Protein AF-A0A4Y9JJ42-F1 (afdb_monomer)

pLDDT: mean 96.31, std 4.52, range [64.81, 98.81]

Foldseek 3Di:
DQAALVRQLCQCCPPVHVNDDSVVSVVCSVPDPDDNLVSLLVQLQCCCPVVLAALVRSLCQCCDPVHRNHDNVSSVSNSVPHPHDSLVSLLVQLQCCCVVVVDDLVRSLCQCCDPPHRNHDNVSSVSNSVPHD

Nearest PDB structures (foldseek):
  4eqq-assembly1_B  TM=9.465E-01  e=1.254E-08  Streptococcus phage TP-J34
  3e3v-assembly1_A  TM=6.322E-01  e=2.843E-01  Ligilactobacillus salivarius UCC118
  7sxq-assembly2_B  TM=2.656E-01  e=1.575E+00  Plasmodium falciparum 3D7
  2z1q-assembly1_A  TM=1.944E-01  e=5.033E+00  Thermus thermophilus HB8

Sequence (133 aa):
MSMSKTGIYEQLTSEYGEKFAPEAAQYAIDNLNADYNANALKKAESYSKNMSMSKVGIYDQLISESGEKFTQEEAQYAVDNLKADYKANALKKAESYQKQMSMSPEAIREQLVSEYGEKFTQEEADYAIANLK

Secondary structure (DSSP, 8-state):
----HHHHHHHHH-TTTT---HHHHHHHHHH----HHHHHHHHHHHIIIII---HHHHHHHHH-TTTT---HHHHHHHHHH----HHHHHHHHHHHHHHHH---HHHHHHHHH-TTTT---HHHHHHHHHT--

Radius of gyration: 17.72 Å; Cα contacts (8 Å, |Δi|>4): 192; chains: 1; bounding box: 40×24×49 Å

Solvent-accessible surface area (backbone atoms only — not comparable to full-atom values): 7015 Å² total; per-residue (Å²): 140,65,58,22,75,56,44,49,42,50,44,32,42,27,88,88,52,70,51,40,57,66,68,60,30,49,53,49,60,77,68,55,91,71,65,49,46,62,19,34,27,56,49,42,50,46,38,41,73,77,66,28,41,22,71,54,43,39,35,53,44,29,43,25,92,89,60,41,38,30,51,70,66,28,20,49,50,10,60,73,69,53,91,73,64,50,46,60,16,34,29,53,47,42,53,47,42,37,73,77,65,67,46,52,67,67,59,41,37,51,41,30,41,26,92,90,53,40,36,31,54,66,69,27,25,52,50,15,54,76,69,59,130

Structure (mmCIF, N/CA/C/O backbone):
data_AF-A0A4Y9JJ42-F1
#
_entry.id   AF-A0A4Y9JJ42-F1
#
loop_
_atom_site.group_PDB
_atom_site.id
_atom_site.type_symbol
_atom_site.label_atom_id
_atom_site.label_alt_id
_atom_site.label_comp_id
_atom_site.label_asym_id
_atom_site.label_entity_id
_atom_site.label_seq_id
_atom_site.pdbx_PDB_ins_code
_atom_site.Cartn_x
_atom_site.Cartn_y
_atom_site.Cartn_z
_atom_site.occupancy
_atom_site.B_iso_or_equiv
_atom_site.auth_seq_id
_atom_site.auth_comp_id
_atom_site.auth_asym_id
_atom_site.auth_atom_id
_atom_site.pdbx_PDB_model_num
ATOM 1 N N . MET A 1 1 ? 13.936 -6.745 -3.962 1.00 64.81 1 MET A N 1
ATOM 2 C CA . MET A 1 1 ? 13.200 -5.547 -4.414 1.00 64.81 1 MET A CA 1
ATOM 3 C C . MET A 1 1 ? 12.018 -6.001 -5.245 1.00 64.81 1 MET A C 1
ATOM 5 O O . MET A 1 1 ? 12.204 -6.894 -6.058 1.00 64.81 1 MET A O 1
ATOM 9 N N . SER A 1 2 ? 10.843 -5.418 -5.019 1.00 93.19 2 SER A N 1
ATOM 10 C CA . SER A 1 2 ? 9.658 -5.569 -5.872 1.00 93.19 2 SER A CA 1
ATOM 11 C C . SER A 1 2 ? 9.346 -4.178 -6.403 1.00 93.19 2 SER A C 1
ATOM 13 O O . SER A 1 2 ? 9.106 -3.294 -5.590 1.00 93.19 2 SER A O 1
ATOM 15 N N . MET A 1 3 ? 9.446 -3.956 -7.708 1.00 94.50 3 MET A N 1
ATOM 16 C CA . MET A 1 3 ? 9.275 -2.635 -8.325 1.00 94.50 3 MET A CA 1
ATOM 17 C C . MET A 1 3 ? 8.378 -2.758 -9.555 1.00 94.50 3 MET A C 1
ATOM 19 O O . MET A 1 3 ? 8.292 -3.838 -10.153 1.00 94.50 3 MET A O 1
ATOM 23 N N . SER A 1 4 ? 7.728 -1.657 -9.920 1.00 97.00 4 SER A N 1
ATOM 24 C CA . SER A 1 4 ? 7.035 -1.526 -11.199 1.00 97.00 4 SER A CA 1
ATOM 25 C C . SER A 1 4 ? 8.032 -1.446 -12.352 1.00 97.00 4 SER A C 1
ATOM 27 O O . SER A 1 4 ? 9.214 -1.144 -12.159 1.00 97.00 4 SER A O 1
ATOM 29 N N . LYS A 1 5 ? 7.552 -1.689 -13.574 1.00 96.06 5 LYS A N 1
ATOM 30 C CA . LYS A 1 5 ? 8.356 -1.514 -14.789 1.00 96.06 5 LYS A CA 1
ATOM 31 C C . LYS A 1 5 ? 8.932 -0.093 -14.875 1.00 96.06 5 LYS A C 1
ATOM 33 O O . LYS A 1 5 ? 10.128 0.066 -15.110 1.00 96.06 5 LYS A O 1
ATOM 38 N N . THR A 1 6 ? 8.103 0.914 -14.600 1.00 95.12 6 THR A N 1
ATOM 39 C CA . THR A 1 6 ? 8.500 2.329 -14.567 1.00 95.12 6 THR A CA 1
ATOM 40 C C . THR A 1 6 ? 9.526 2.605 -13.471 1.00 95.12 6 THR A C 1
ATOM 42 O O . THR A 1 6 ? 10.555 3.216 -13.741 1.00 95.12 6 THR A O 1
ATOM 45 N N . GLY A 1 7 ? 9.312 2.090 -12.258 1.00 94.19 7 GLY A N 1
ATOM 46 C CA . GLY A 1 7 ? 10.240 2.280 -11.142 1.00 94.19 7 GLY A CA 1
ATOM 47 C C . GLY A 1 7 ? 11.621 1.671 -11.397 1.00 94.19 7 GLY A C 1
ATOM 48 O O . GLY A 1 7 ? 12.631 2.268 -11.037 1.00 94.19 7 GLY A O 1
ATOM 49 N N . ILE A 1 8 ? 11.689 0.519 -12.075 1.00 94.31 8 ILE A N 1
ATOM 50 C CA . ILE A 1 8 ? 12.973 -0.064 -12.492 1.00 94.31 8 ILE A CA 1
ATOM 51 C C . ILE A 1 8 ? 13.667 0.864 -13.493 1.00 94.31 8 ILE A C 1
ATOM 53 O O . ILE A 1 8 ? 14.835 1.183 -13.302 1.00 94.31 8 ILE A O 1
ATOM 57 N N . TYR A 1 9 ? 12.964 1.337 -14.524 1.00 95.25 9 TYR A N 1
ATOM 58 C CA . TYR A 1 9 ? 13.545 2.249 -15.514 1.00 95.25 9 TYR A CA 1
ATOM 59 C C . TYR A 1 9 ? 14.097 3.533 -14.868 1.00 95.25 9 TYR A C 1
ATOM 61 O O . TYR A 1 9 ? 15.226 3.946 -15.142 1.00 95.25 9 TYR A O 1
ATOM 69 N N . GLU A 1 10 ? 13.331 4.144 -13.967 1.00 93.62 10 GLU A N 1
ATOM 70 C CA . GLU A 1 10 ? 13.750 5.347 -13.242 1.00 93.62 10 GLU A CA 1
ATOM 71 C C . GLU A 1 10 ? 14.967 5.085 -12.356 1.00 93.62 10 GLU A C 1
ATOM 73 O O . GLU A 1 10 ? 15.902 5.880 -12.347 1.00 93.62 10 GLU A O 1
ATOM 78 N N . GLN A 1 11 ? 15.014 3.944 -11.667 1.00 92.56 11 GLN A N 1
ATOM 79 C CA . GLN A 1 11 ? 16.170 3.561 -10.858 1.00 92.56 11 GLN A CA 1
ATOM 80 C C . GLN A 1 11 ? 17.439 3.368 -11.706 1.00 92.56 11 GLN A C 1
ATOM 82 O O . GLN A 1 11 ? 18.523 3.789 -11.290 1.00 92.56 11 GLN A O 1
ATOM 87 N N . LEU A 1 12 ? 17.315 2.755 -12.889 1.00 94.56 12 LEU A N 1
ATOM 88 C CA . LEU A 1 12 ? 18.437 2.529 -13.807 1.00 94.56 12 LEU A CA 1
ATOM 89 C C . LEU A 1 12 ? 18.984 3.848 -14.370 1.00 94.56 12 LEU A C 1
ATOM 91 O O . LEU A 1 12 ? 20.194 4.007 -14.511 1.00 94.56 12 LEU A O 1
ATOM 95 N N . THR A 1 13 ? 18.098 4.793 -14.688 1.00 94.31 13 THR A N 1
ATOM 96 C CA . THR A 1 13 ? 18.458 6.073 -15.324 1.00 94.31 13 THR A CA 1
ATOM 97 C C . THR A 1 13 ? 18.793 7.189 -14.333 1.00 94.31 13 THR A C 1
ATOM 99 O O . THR A 1 13 ? 19.439 8.167 -14.709 1.00 94.31 13 THR A O 1
ATOM 102 N N . SER A 1 14 ? 18.382 7.058 -13.069 1.00 92.12 14 SER A N 1
ATOM 103 C CA . SER A 1 14 ? 18.553 8.084 -12.037 1.00 92.12 14 SER A CA 1
ATOM 104 C C . SER A 1 14 ? 20.016 8.486 -11.849 1.00 92.12 14 SER A C 1
ATOM 106 O O . SER A 1 14 ? 20.902 7.637 -11.731 1.00 92.12 14 SER A O 1
ATOM 108 N N . GLU A 1 15 ? 20.260 9.794 -11.719 1.00 84.88 15 GLU A N 1
ATOM 109 C CA . GLU A 1 15 ? 21.588 10.343 -11.407 1.00 84.88 15 GLU A CA 1
ATOM 110 C C . GLU A 1 15 ? 22.110 9.914 -10.029 1.00 84.88 15 GLU A C 1
ATOM 112 O O . GLU A 1 15 ? 23.322 9.892 -9.814 1.00 84.88 15 GLU A O 1
ATOM 117 N N . TYR A 1 16 ? 21.199 9.566 -9.117 1.00 83.75 16 TYR A N 1
ATOM 118 C CA . TYR A 1 16 ? 21.498 9.018 -7.790 1.00 83.75 16 TYR A CA 1
ATOM 119 C C . TYR A 1 16 ? 21.432 7.482 -7.755 1.00 83.75 16 TYR A C 1
ATOM 121 O O . TYR A 1 16 ? 21.681 6.882 -6.709 1.00 83.75 16 TYR A O 1
ATOM 129 N N . GLY A 1 17 ? 21.042 6.859 -8.868 1.00 76.56 17 GLY A N 1
ATOM 130 C CA . GLY A 1 17 ? 20.956 5.416 -9.046 1.00 76.56 17 GLY A CA 1
ATOM 131 C C . GLY A 1 17 ? 22.156 4.881 -9.818 1.00 76.56 17 GLY A C 1
ATOM 132 O O . GLY A 1 17 ? 23.305 5.209 -9.523 1.00 76.56 17 GLY A O 1
ATOM 133 N N . GLU A 1 18 ? 21.884 4.037 -10.810 1.00 80.50 18 GLU A N 1
ATOM 134 C CA . GLU A 1 18 ? 22.936 3.377 -11.596 1.00 80.50 18 GLU A CA 1
ATOM 135 C C . GLU A 1 18 ? 23.442 4.242 -12.763 1.00 80.50 18 GLU A C 1
ATOM 137 O O . GLU A 1 18 ? 24.512 3.972 -13.310 1.00 80.50 18 GLU A O 1
ATOM 142 N N . LYS A 1 19 ? 22.712 5.321 -13.095 1.00 90.25 19 LYS A N 1
ATOM 143 C CA . LYS A 1 19 ? 23.063 6.321 -14.115 1.00 90.25 19 LYS A CA 1
ATOM 144 C C . LYS A 1 19 ? 23.385 5.701 -15.482 1.00 90.25 19 LYS A C 1
ATOM 146 O O . LYS A 1 19 ? 24.283 6.150 -16.201 1.00 90.25 19 LYS A O 1
ATOM 151 N N . PHE A 1 20 ? 22.654 4.653 -15.849 1.00 94.12 20 PHE A N 1
ATOM 152 C CA . PHE A 1 20 ? 22.739 4.067 -17.177 1.00 94.12 20 PHE A CA 1
ATOM 153 C C . PHE A 1 20 ? 22.161 5.011 -18.232 1.00 94.12 20 PHE A C 1
ATOM 155 O O . PHE A 1 20 ? 21.247 5.793 -17.968 1.00 94.12 20 PHE A O 1
ATOM 162 N N . ALA A 1 21 ? 22.686 4.907 -19.455 1.00 95.31 21 ALA A N 1
ATOM 163 C CA . ALA A 1 21 ? 22.089 5.576 -20.604 1.00 95.31 21 ALA A CA 1
ATOM 164 C C . ALA A 1 21 ? 20.631 5.097 -20.789 1.00 95.31 21 ALA A C 1
ATOM 166 O O . ALA A 1 21 ? 20.376 3.898 -20.613 1.00 95.31 21 ALA A O 1
ATOM 167 N N . PRO A 1 22 ? 19.685 5.982 -21.158 1.0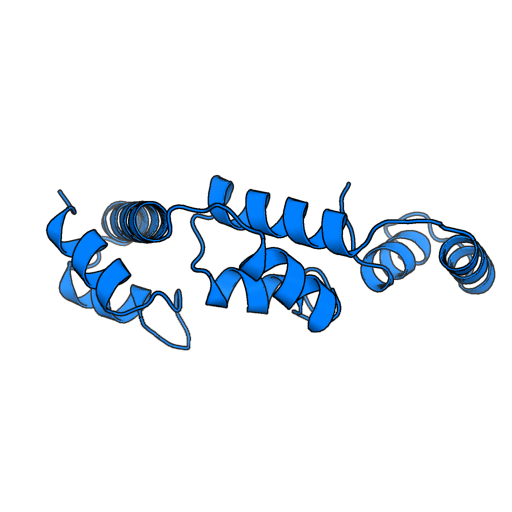0 93.75 22 PRO A N 1
ATOM 168 C CA . PRO A 1 22 ? 18.279 5.623 -21.358 1.00 93.75 22 PRO A CA 1
ATOM 169 C C . PRO A 1 22 ? 18.073 4.402 -22.259 1.00 93.75 22 PRO A C 1
ATOM 171 O O . PRO A 1 22 ? 17.236 3.551 -21.974 1.00 93.75 22 PRO A O 1
ATOM 174 N N . GLU A 1 23 ? 18.883 4.259 -23.306 1.00 94.94 23 GLU A N 1
ATOM 175 C CA . GLU A 1 23 ? 18.810 3.145 -24.252 1.00 94.94 23 GLU A CA 1
ATOM 176 C C . GLU A 1 23 ? 19.211 1.815 -23.602 1.00 94.94 23 GLU A C 1
ATOM 178 O O . GLU A 1 23 ? 18.605 0.779 -23.872 1.00 94.94 23 GLU A O 1
ATOM 183 N N . ALA A 1 24 ? 20.207 1.838 -22.711 1.00 95.38 24 ALA A N 1
ATOM 184 C CA . ALA A 1 24 ? 20.630 0.657 -21.963 1.00 95.38 24 ALA A CA 1
ATOM 185 C C . ALA A 1 24 ? 19.577 0.253 -20.921 1.00 95.38 24 ALA A C 1
ATOM 187 O O . ALA A 1 24 ? 19.283 -0.934 -20.771 1.00 95.38 24 ALA A O 1
ATOM 188 N N . ALA A 1 25 ? 18.969 1.232 -20.245 1.00 95.50 25 ALA A N 1
ATOM 189 C CA . ALA A 1 25 ? 17.865 0.988 -19.324 1.00 95.50 25 ALA A CA 1
ATOM 190 C C . ALA A 1 25 ? 16.642 0.418 -20.056 1.00 95.50 25 ALA A C 1
ATOM 192 O O . ALA A 1 25 ? 16.064 -0.571 -19.609 1.00 95.50 25 ALA A O 1
ATOM 193 N N . GLN A 1 26 ? 16.290 0.979 -21.216 1.00 95.00 26 GLN A N 1
ATOM 194 C CA . GLN A 1 26 ? 15.192 0.480 -22.039 1.00 95.00 26 GLN A CA 1
ATOM 195 C C . GLN A 1 26 ? 15.455 -0.953 -22.512 1.00 95.00 26 GLN A C 1
ATOM 197 O O . GLN A 1 26 ? 14.591 -1.813 -22.365 1.00 95.00 26 GLN A O 1
ATOM 202 N N . TYR A 1 27 ? 16.672 -1.244 -22.983 1.00 95.75 27 TYR A N 1
ATOM 203 C CA . TYR A 1 27 ? 17.060 -2.603 -23.352 1.00 95.75 27 TYR A CA 1
ATOM 204 C C . TYR A 1 27 ? 16.911 -3.580 -22.178 1.00 95.75 27 TYR A C 1
ATOM 206 O O . TYR A 1 27 ? 16.386 -4.680 -22.356 1.00 95.75 27 TYR A O 1
ATOM 214 N N . ALA A 1 28 ? 17.336 -3.193 -20.970 1.00 94.12 28 ALA A N 1
ATOM 215 C CA . ALA A 1 28 ? 17.166 -4.023 -19.781 1.00 94.12 28 ALA A CA 1
ATOM 216 C C . ALA A 1 28 ? 15.683 -4.288 -19.489 1.00 94.12 28 ALA A C 1
ATOM 218 O O . ALA A 1 28 ? 15.308 -5.430 -19.246 1.00 94.12 28 ALA A O 1
ATOM 219 N N . ILE A 1 29 ? 14.838 -3.259 -19.569 1.00 94.44 29 ILE A N 1
ATOM 220 C CA . ILE A 1 29 ? 13.393 -3.360 -19.351 1.00 94.44 29 ILE A CA 1
ATOM 221 C C . ILE A 1 29 ? 12.707 -4.259 -20.387 1.00 94.44 29 ILE A C 1
ATOM 223 O O . ILE A 1 29 ? 11.846 -5.056 -20.018 1.00 94.44 29 ILE A O 1
ATOM 227 N N . ASP A 1 30 ? 13.091 -4.168 -21.659 1.00 94.12 30 ASP A N 1
ATOM 228 C CA . ASP A 1 30 ? 12.487 -4.957 -22.741 1.00 94.12 30 ASP A CA 1
ATOM 229 C C . ASP A 1 30 ? 12.870 -6.442 -22.677 1.00 94.12 30 ASP A C 1
ATOM 231 O O . ASP A 1 30 ? 12.123 -7.300 -23.145 1.00 94.12 30 ASP A O 1
ATOM 235 N N .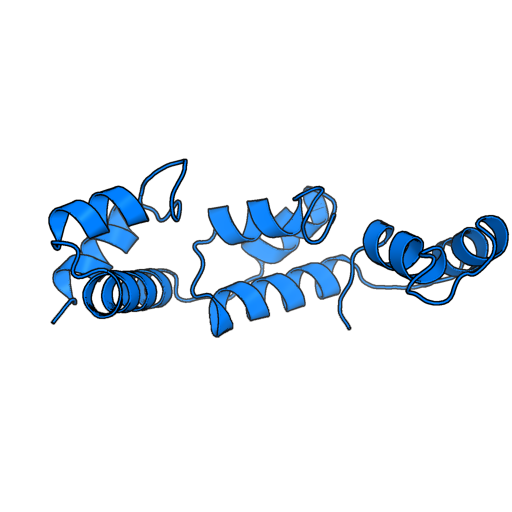 ASN A 1 31 ? 14.019 -6.753 -22.072 1.00 95.56 31 ASN A N 1
ATOM 236 C CA . ASN A 1 31 ? 14.517 -8.121 -21.912 1.00 95.56 31 ASN A CA 1
ATOM 237 C C . ASN A 1 31 ? 14.281 -8.691 -20.504 1.00 95.56 31 ASN A C 1
ATOM 239 O O . ASN A 1 31 ? 14.587 -9.859 -20.244 1.00 95.56 31 ASN A O 1
ATOM 243 N N . LEU A 1 32 ? 13.742 -7.890 -19.584 1.00 93.88 32 LEU A N 1
ATOM 244 C CA . LEU A 1 32 ? 13.438 -8.324 -18.231 1.00 93.88 32 LEU A CA 1
ATOM 245 C C . LEU A 1 32 ? 12.127 -9.114 -18.222 1.00 93.88 32 LEU A C 1
ATOM 247 O O . LEU A 1 32 ? 11.042 -8.560 -18.373 1.00 93.88 32 LEU A O 1
ATOM 251 N N . ASN A 1 33 ? 12.220 -10.416 -17.963 1.00 93.31 33 ASN A N 1
ATOM 252 C CA . ASN A 1 33 ? 11.047 -11.235 -17.683 1.00 93.31 33 ASN A CA 1
ATOM 253 C C . ASN A 1 33 ? 10.713 -11.166 -16.184 1.00 93.31 33 ASN A C 1
ATOM 255 O O . ASN A 1 33 ? 11.248 -11.938 -15.384 1.00 93.31 33 ASN A O 1
ATOM 259 N N . ALA A 1 34 ? 9.873 -10.205 -15.802 1.00 93.31 34 ALA A N 1
ATOM 260 C CA . ALA A 1 34 ? 9.419 -10.010 -14.430 1.00 93.31 34 ALA A CA 1
ATOM 261 C C . ALA A 1 34 ? 7.901 -10.184 -14.308 1.00 93.31 34 ALA A C 1
ATOM 263 O O . ALA A 1 34 ? 7.134 -9.746 -15.161 1.00 93.31 34 ALA A O 1
ATOM 264 N N . ASP A 1 35 ? 7.474 -10.776 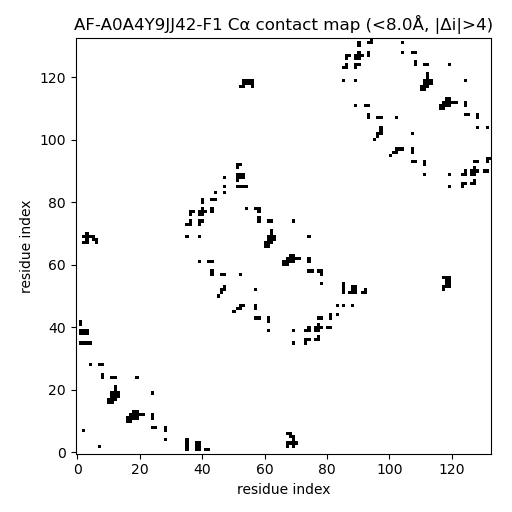-13.193 1.00 96.81 35 ASP A N 1
ATOM 265 C CA . ASP A 1 35 ? 6.069 -10.819 -12.800 1.00 96.81 35 ASP A CA 1
ATOM 266 C C . ASP A 1 35 ? 5.729 -9.560 -11.988 1.00 96.81 35 ASP A C 1
ATOM 268 O O . ASP A 1 35 ? 5.949 -9.480 -10.773 1.00 96.81 35 ASP A O 1
ATOM 272 N N . TYR A 1 36 ? 5.235 -8.538 -12.682 1.00 97.69 36 TYR A N 1
ATOM 273 C CA . TYR A 1 36 ? 4.900 -7.256 -12.066 1.00 97.69 36 TYR A CA 1
ATOM 274 C C . TYR A 1 36 ? 3.651 -7.323 -11.178 1.00 97.69 36 TYR A C 1
ATOM 276 O O . TYR A 1 36 ? 3.591 -6.619 -10.170 1.00 97.69 36 TYR A O 1
ATOM 284 N N . ASN A 1 37 ? 2.724 -8.244 -11.458 1.00 98.44 37 ASN A N 1
ATOM 285 C CA . ASN A 1 37 ? 1.582 -8.534 -10.590 1.00 98.44 37 ASN A CA 1
ATOM 286 C C . ASN A 1 37 ? 2.052 -9.060 -9.226 1.00 98.44 37 ASN A C 1
ATOM 288 O O . ASN A 1 37 ? 1.625 -8.578 -8.173 1.00 98.44 37 ASN A O 1
ATOM 292 N N . ALA A 1 38 ? 2.994 -10.008 -9.225 1.00 98.25 38 ALA A N 1
ATOM 293 C CA . ALA A 1 38 ? 3.608 -10.501 -7.994 1.00 98.25 38 ALA A CA 1
ATOM 294 C C . ALA A 1 38 ? 4.418 -9.413 -7.266 1.00 98.25 38 ALA A C 1
ATOM 296 O O . ALA A 1 38 ? 4.463 -9.392 -6.031 1.00 98.25 38 ALA A O 1
ATOM 297 N N . ASN A 1 39 ? 5.050 -8.492 -8.000 1.00 98.25 39 ASN A N 1
ATOM 298 C CA . ASN A 1 39 ? 5.746 -7.357 -7.394 1.00 98.25 39 ASN A CA 1
ATOM 299 C C . ASN A 1 39 ? 4.779 -6.397 -6.689 1.00 98.25 39 ASN A C 1
ATOM 301 O O . ASN A 1 39 ? 5.044 -6.023 -5.542 1.00 98.25 39 ASN A O 1
ATOM 305 N N . ALA A 1 40 ? 3.668 -6.043 -7.338 1.00 98.69 40 ALA A N 1
ATOM 306 C CA . ALA A 1 40 ? 2.629 -5.193 -6.767 1.00 98.69 40 ALA A CA 1
ATOM 307 C C . ALA A 1 40 ? 2.012 -5.839 -5.517 1.00 98.69 40 ALA A C 1
ATOM 309 O O . ALA A 1 40 ? 1.906 -5.187 -4.477 1.00 98.69 40 ALA A O 1
ATOM 310 N N . LEU A 1 41 ? 1.720 -7.147 -5.558 1.00 98.75 41 LEU A N 1
ATOM 311 C CA . LEU A 1 41 ? 1.217 -7.892 -4.399 1.00 98.75 41 LEU A CA 1
ATOM 312 C C . LEU A 1 41 ? 2.191 -7.844 -3.212 1.00 98.75 41 LEU A C 1
ATOM 314 O O . LEU A 1 41 ? 1.788 -7.525 -2.097 1.00 98.75 41 LEU A O 1
ATOM 318 N N . LYS A 1 42 ? 3.492 -8.062 -3.440 1.00 98.44 42 LYS A N 1
ATOM 319 C CA . LYS A 1 42 ? 4.507 -7.950 -2.372 1.00 98.44 42 LYS A CA 1
ATOM 320 C C . LYS A 1 42 ? 4.575 -6.544 -1.765 1.00 98.44 42 LYS A C 1
ATOM 322 O O . LYS A 1 42 ? 4.836 -6.395 -0.569 1.00 98.44 42 LYS A O 1
ATOM 327 N N . LYS A 1 43 ? 4.364 -5.498 -2.569 1.00 98.25 43 LYS A N 1
ATOM 328 C CA . LYS A 1 43 ? 4.289 -4.116 -2.072 1.00 98.25 43 LYS A CA 1
ATOM 329 C C . LYS A 1 43 ? 3.018 -3.885 -1.259 1.00 98.25 43 LYS A C 1
ATOM 331 O O . LYS A 1 43 ? 3.113 -3.349 -0.156 1.00 98.25 43 LYS A O 1
ATOM 336 N N . ALA A 1 44 ? 1.874 -4.380 -1.727 1.00 98.56 44 ALA A N 1
ATOM 337 C CA . ALA A 1 44 ? 0.612 -4.358 -0.990 1.00 98.56 44 ALA A CA 1
ATOM 338 C C . ALA A 1 44 ? 0.726 -5.041 0.386 1.00 98.56 44 ALA A C 1
ATOM 340 O O . ALA A 1 44 ? 0.312 -4.476 1.399 1.00 98.56 44 ALA A O 1
ATOM 341 N N . GLU A 1 45 ? 1.364 -6.215 0.446 1.00 98.56 45 GLU A N 1
ATOM 342 C CA . GLU A 1 45 ? 1.652 -6.929 1.697 1.00 98.56 45 GLU A CA 1
ATOM 343 C C . GLU A 1 45 ? 2.494 -6.081 2.656 1.00 98.56 45 GLU A C 1
ATOM 345 O O . GLU A 1 45 ? 2.184 -5.993 3.846 1.00 98.56 45 GLU A O 1
ATOM 350 N N . SER A 1 46 ? 3.537 -5.420 2.144 1.00 98.25 46 SER A N 1
ATOM 351 C CA . SER A 1 46 ? 4.371 -4.516 2.939 1.00 98.25 46 SER A CA 1
ATOM 352 C C . SER A 1 46 ? 3.572 -3.330 3.481 1.00 98.25 46 SER A C 1
ATOM 354 O O . SER A 1 46 ? 3.688 -3.016 4.666 1.00 98.25 46 SER A O 1
ATOM 356 N N . TYR A 1 47 ? 2.740 -2.688 2.660 1.00 98.31 47 TYR A N 1
ATOM 357 C CA . TYR A 1 47 ? 1.913 -1.561 3.096 1.00 98.31 47 TYR A CA 1
ATOM 358 C C . TYR A 1 47 ? 0.888 -1.967 4.153 1.00 98.31 47 TYR A C 1
ATOM 360 O O . TYR A 1 47 ? 0.782 -1.313 5.193 1.00 98.31 47 TYR A O 1
ATOM 368 N N . SER A 1 48 ? 0.204 -3.095 3.961 1.00 98.56 48 SER A N 1
ATOM 369 C CA . SER A 1 48 ? -0.694 -3.632 4.983 1.00 98.56 48 SER A CA 1
ATOM 370 C C . SER A 1 48 ? 0.062 -3.945 6.276 1.00 98.56 48 SER A C 1
ATOM 372 O O . SER A 1 48 ? -0.361 -3.544 7.355 1.00 98.56 48 SER A O 1
ATOM 374 N N . LYS A 1 49 ? 1.194 -4.651 6.200 1.00 98.12 49 LYS A N 1
ATOM 375 C CA . LYS A 1 49 ? 1.901 -5.146 7.390 1.00 98.12 49 LYS A CA 1
ATOM 376 C C . LYS A 1 49 ? 2.608 -4.042 8.174 1.00 98.12 49 LYS A C 1
ATOM 378 O O . LYS A 1 49 ? 2.561 -4.046 9.403 1.00 98.12 49 LYS A O 1
ATOM 383 N N . ASN A 1 50 ? 3.290 -3.145 7.470 1.00 97.44 50 ASN A N 1
ATOM 384 C CA . ASN A 1 50 ? 4.201 -2.173 8.074 1.00 97.44 50 ASN A CA 1
ATOM 385 C C . ASN A 1 50 ? 3.538 -0.812 8.290 1.00 97.44 50 ASN A C 1
ATOM 387 O O . ASN A 1 50 ? 3.919 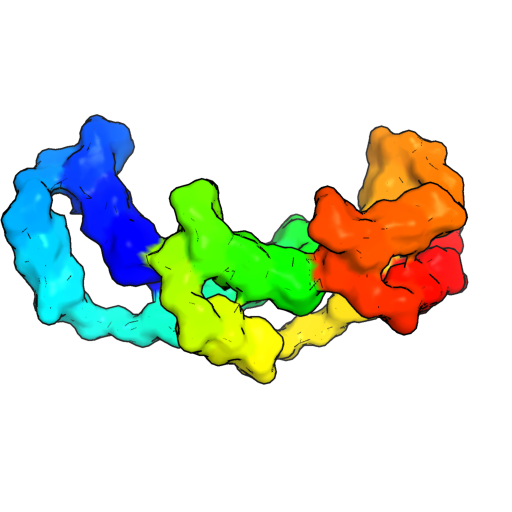-0.099 9.212 1.00 97.44 50 ASN A O 1
ATOM 391 N N .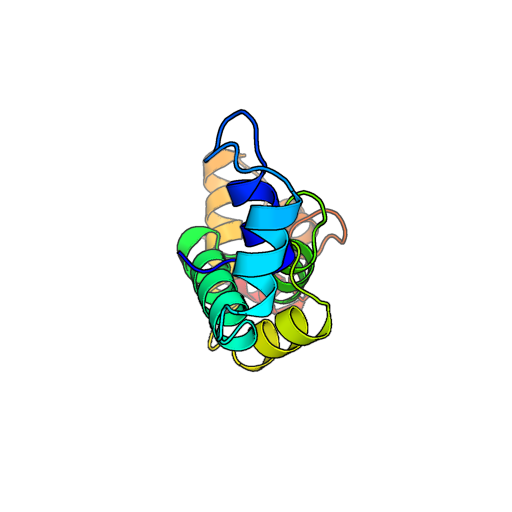 MET A 1 51 ? 2.555 -0.457 7.459 1.00 97.31 51 MET A N 1
ATOM 392 C CA . MET A 1 51 ? 1.874 0.839 7.525 1.00 97.31 51 MET A CA 1
ATOM 393 C C . MET A 1 51 ? 0.401 0.727 7.926 1.00 97.31 51 MET A C 1
ATOM 395 O O . MET A 1 51 ? -0.218 1.752 8.194 1.00 97.31 51 MET A O 1
ATOM 399 N N . SER A 1 52 ? -0.146 -0.493 8.032 1.00 98.50 52 SER A N 1
ATOM 400 C CA . SER A 1 52 ? -1.544 -0.736 8.419 1.00 98.50 52 SER A CA 1
ATOM 401 C C . SER A 1 52 ? -2.526 0.062 7.558 1.00 98.50 52 SER A C 1
ATOM 403 O O . SER A 1 52 ? -3.460 0.660 8.074 1.00 98.50 52 SER A O 1
ATOM 405 N N . MET A 1 53 ? -2.280 0.119 6.248 1.00 98.56 53 MET A N 1
ATOM 406 C CA . MET A 1 53 ? -3.110 0.880 5.311 1.00 98.56 53 MET A CA 1
ATOM 407 C C . MET A 1 53 ? -4.434 0.164 4.997 1.00 98.56 53 MET A C 1
ATOM 409 O O . MET A 1 53 ? -4.542 -1.063 5.122 1.00 98.56 53 MET A O 1
ATOM 413 N N . SER A 1 54 ? -5.432 0.935 4.561 1.00 98.75 54 SER A N 1
ATOM 414 C CA . SER A 1 54 ? -6.698 0.419 4.024 1.00 98.75 54 SER A CA 1
ATOM 415 C C . SER A 1 54 ? -6.517 -0.204 2.637 1.00 98.75 54 SER A C 1
ATOM 417 O O . SER A 1 54 ? -5.514 0.038 1.961 1.00 98.75 54 SER A O 1
ATOM 419 N N . LYS A 1 55 ? -7.505 -0.981 2.168 1.00 98.69 55 LYS A N 1
ATOM 420 C CA . LYS A 1 55 ? -7.482 -1.544 0.805 1.00 98.69 55 LYS A CA 1
ATOM 421 C C . LYS A 1 55 ? -7.341 -0.444 -0.256 1.00 98.69 55 LYS A C 1
ATOM 423 O O . LYS A 1 55 ? -6.510 -0.570 -1.151 1.00 98.69 55 LYS A O 1
ATOM 428 N N . VAL A 1 56 ? -8.117 0.635 -0.124 1.00 98.62 56 VAL A N 1
ATOM 429 C CA . VAL A 1 56 ? -8.109 1.766 -1.067 1.00 98.62 56 VAL A CA 1
ATOM 430 C C . VAL A 1 56 ? -6.794 2.536 -0.986 1.00 98.62 56 VAL A C 1
ATOM 432 O O . VAL A 1 56 ? -6.181 2.803 -2.012 1.00 98.62 56 VAL A O 1
ATOM 435 N N . GLY A 1 57 ? -6.302 2.815 0.224 1.00 98.19 57 GLY A N 1
ATOM 436 C CA . GLY A 1 57 ? -5.019 3.493 0.402 1.00 98.19 57 GLY A CA 1
ATOM 437 C C . GLY A 1 57 ? -3.849 2.707 -0.196 1.00 98.19 57 GLY A C 1
ATOM 438 O O . GLY A 1 57 ? -2.951 3.300 -0.787 1.00 98.19 57 GLY A O 1
ATOM 439 N N . ILE A 1 58 ? -3.859 1.374 -0.086 1.00 98.56 58 ILE A N 1
ATOM 440 C CA . ILE A 1 58 ? -2.846 0.523 -0.727 1.00 98.56 58 ILE A CA 1
ATOM 441 C C . ILE A 1 58 ? -2.926 0.638 -2.249 1.00 98.56 58 ILE A C 1
ATOM 443 O O . ILE A 1 58 ? -1.890 0.809 -2.886 1.00 98.56 58 ILE A O 1
ATOM 447 N N . TYR A 1 59 ? -4.126 0.558 -2.828 1.00 98.69 59 TYR A N 1
ATOM 448 C CA . TYR A 1 59 ? -4.313 0.717 -4.271 1.00 98.69 59 TYR A CA 1
ATOM 449 C C . TYR A 1 59 ? -3.757 2.062 -4.762 1.00 98.69 59 TYR A C 1
ATOM 451 O O . TYR A 1 59 ? -2.910 2.085 -5.654 1.00 98.69 59 TYR A O 1
ATOM 459 N N . ASP A 1 60 ? -4.154 3.162 -4.117 1.00 97.94 60 ASP A N 1
ATOM 460 C CA . ASP A 1 60 ? -3.711 4.514 -4.473 1.00 97.94 60 ASP A CA 1
ATOM 461 C C . ASP A 1 60 ? -2.188 4.656 -4.391 1.00 97.94 60 ASP A C 1
ATOM 463 O O . ASP A 1 60 ? -1.554 5.261 -5.256 1.00 97.94 60 ASP A O 1
ATOM 467 N N . GLN A 1 61 ? -1.578 4.062 -3.366 1.00 97.62 61 GLN A N 1
ATOM 468 C CA . GLN A 1 61 ? -0.135 4.105 -3.180 1.00 97.62 61 GLN A CA 1
ATOM 469 C C . GLN A 1 61 ? 0.622 3.305 -4.250 1.00 97.62 61 GLN A C 1
ATOM 471 O O . GLN A 1 61 ? 1.711 3.714 -4.666 1.00 97.62 61 GLN A O 1
ATOM 476 N N . LEU A 1 62 ? 0.055 2.186 -4.711 1.00 98.38 62 LEU A N 1
ATOM 477 C CA . LEU A 1 62 ? 0.644 1.375 -5.775 1.00 98.38 62 LEU A CA 1
ATOM 478 C C . LEU A 1 62 ? 0.645 2.113 -7.119 1.00 98.38 62 LEU A C 1
ATOM 480 O O . LEU A 1 62 ? 1.639 2.036 -7.837 1.00 98.38 62 LEU A O 1
ATOM 484 N N . ILE A 1 63 ? -0.423 2.849 -7.437 1.00 98.38 63 ILE A N 1
ATOM 485 C CA . ILE A 1 63 ? -0.532 3.594 -8.705 1.00 98.38 63 ILE A CA 1
ATOM 486 C C . ILE A 1 63 ? 0.078 4.998 -8.649 1.00 98.38 63 ILE A C 1
ATOM 488 O O . ILE A 1 63 ? 0.200 5.655 -9.676 1.00 98.38 63 ILE A O 1
ATOM 492 N N . SER A 1 64 ? 0.430 5.492 -7.461 1.00 96.94 64 SER A N 1
ATOM 493 C CA . SER A 1 64 ? 0.889 6.869 -7.284 1.00 96.94 64 SER A CA 1
ATOM 494 C C . SER A 1 64 ? 2.134 7.182 -8.119 1.00 96.94 64 SER A C 1
ATOM 496 O O . SER A 1 64 ? 3.153 6.493 -8.025 1.00 96.94 64 SER A O 1
ATOM 498 N N . GLU A 1 65 ? 2.083 8.307 -8.839 1.00 93.12 65 GLU A N 1
ATOM 499 C CA . GLU A 1 65 ? 3.200 8.890 -9.601 1.00 93.12 65 GLU A CA 1
ATOM 500 C C . GLU A 1 65 ? 4.374 9.339 -8.719 1.00 93.12 65 GLU A C 1
ATOM 502 O O . GLU A 1 65 ? 5.470 9.601 -9.202 1.00 93.12 65 GLU A O 1
ATOM 507 N N . SER A 1 66 ? 4.169 9.464 -7.410 1.00 89.75 66 SER A N 1
ATOM 508 C CA . SER A 1 66 ? 5.250 9.708 -6.441 1.00 89.75 66 SER A CA 1
ATOM 509 C C . SER A 1 66 ? 5.560 8.475 -5.589 1.00 89.75 66 SER A C 1
ATOM 511 O O . SER A 1 66 ?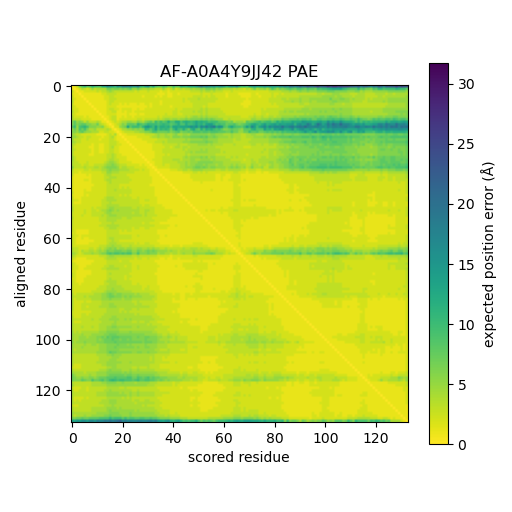 6.409 8.537 -4.703 1.00 89.75 66 SER A O 1
ATOM 513 N N . GLY A 1 67 ? 4.839 7.376 -5.819 1.00 88.81 67 GLY A N 1
ATOM 514 C CA . GLY A 1 67 ? 4.955 6.119 -5.096 1.00 88.81 67 GLY A CA 1
ATOM 515 C C . GLY A 1 67 ? 5.547 5.030 -5.978 1.00 88.81 67 GLY A C 1
ATOM 516 O O . GLY A 1 67 ? 6.685 5.128 -6.430 1.00 88.81 67 GLY A O 1
ATOM 517 N N . GLU A 1 68 ? 4.782 3.959 -6.174 1.00 95.56 68 GLU A N 1
ATOM 518 C CA . GLU A 1 68 ? 5.297 2.737 -6.794 1.00 95.56 68 GLU A CA 1
ATOM 519 C C . GLU A 1 68 ? 5.095 2.670 -8.314 1.00 95.56 68 GLU A C 1
ATOM 521 O O . GLU A 1 68 ? 5.763 1.862 -8.959 1.00 95.56 68 GLU A O 1
ATOM 526 N N . LYS A 1 69 ? 4.230 3.512 -8.901 1.00 97.75 69 LYS A N 1
ATOM 527 C CA . LYS A 1 69 ? 3.993 3.604 -10.358 1.00 97.75 69 LYS A CA 1
ATOM 528 C C . LYS A 1 69 ? 3.640 2.273 -11.036 1.00 97.75 69 LYS A C 1
ATOM 530 O O . LYS A 1 69 ? 4.045 2.022 -12.174 1.00 97.75 69 LYS A O 1
ATOM 535 N N . PHE A 1 70 ? 2.944 1.384 -10.332 1.00 98.44 70 PHE A N 1
ATOM 536 C CA . PHE A 1 70 ? 2.332 0.219 -10.966 1.00 98.44 70 PHE A CA 1
ATOM 537 C C . PHE A 1 70 ? 1.177 0.660 -11.865 1.00 98.44 70 PHE A C 1
ATOM 539 O O . PHE A 1 70 ? 0.562 1.706 -11.649 1.00 98.44 70 PHE A O 1
ATOM 546 N N . THR A 1 71 ? 0.863 -0.159 -12.863 1.00 98.38 71 THR A N 1
ATOM 547 C CA . THR A 1 71 ? -0.367 0.020 -13.643 1.00 98.38 71 THR A CA 1
ATOM 548 C C . THR A 1 71 ? -1.600 -0.181 -12.758 1.00 98.38 71 THR A C 1
ATOM 550 O O . THR A 1 71 ? -1.532 -0.815 -11.698 1.00 98.38 71 THR A O 1
ATOM 553 N N . GLN A 1 72 ? -2.749 0.342 -13.193 1.00 98.50 72 GLN A N 1
ATOM 554 C CA . GLN A 1 72 ? -4.009 0.151 -12.469 1.00 98.50 72 GLN A CA 1
ATOM 555 C C . GLN A 1 72 ? -4.367 -1.334 -12.372 1.00 98.50 72 GLN A C 1
ATOM 557 O O . GLN A 1 72 ? -4.826 -1.789 -11.329 1.00 98.50 72 GLN A O 1
ATOM 562 N N . GLU A 1 73 ? -4.094 -2.108 -13.421 1.00 98.62 73 GLU A N 1
ATOM 563 C CA . GLU A 1 73 ? -4.342 -3.545 -13.474 1.00 98.62 73 GLU A CA 1
ATOM 564 C C . GLU A 1 73 ? -3.472 -4.320 -12.474 1.00 98.62 73 GLU A C 1
ATOM 566 O O . GLU A 1 73 ? -3.984 -5.183 -11.761 1.00 98.62 73 GLU A O 1
ATOM 571 N N . GLU A 1 74 ? -2.182 -3.992 -12.366 1.00 98.69 74 GLU A N 1
ATOM 572 C CA . GLU A 1 74 ? -1.268 -4.610 -11.392 1.00 98.69 74 GLU A CA 1
ATOM 573 C C . GLU A 1 74 ? -1.641 -4.244 -9.951 1.00 98.69 74 GLU A C 1
ATOM 575 O O . GLU A 1 74 ? -1.617 -5.097 -9.058 1.00 98.69 74 GLU A O 1
ATOM 580 N N . ALA A 1 75 ? -2.018 -2.985 -9.711 1.00 98.75 75 ALA A N 1
ATOM 581 C CA . ALA A 1 75 ? -2.485 -2.534 -8.406 1.00 98.75 75 ALA A CA 1
ATOM 582 C C . ALA A 1 75 ? -3.812 -3.202 -8.019 1.00 98.75 75 ALA A C 1
ATOM 584 O O . ALA A 1 75 ? -3.960 -3.656 -6.882 1.00 98.75 75 ALA A O 1
ATOM 585 N N . GLN A 1 76 ? -4.748 -3.321 -8.964 1.00 98.81 76 GLN A N 1
ATOM 586 C CA . GLN A 1 76 ? -6.023 -4.005 -8.763 1.00 98.81 76 GLN A CA 1
ATOM 587 C C . GLN A 1 76 ? -5.797 -5.489 -8.459 1.00 98.81 76 GLN A C 1
ATOM 589 O O . GLN A 1 76 ? -6.311 -6.004 -7.465 1.00 98.81 76 GLN A O 1
ATOM 594 N N . TYR A 1 77 ? -4.948 -6.158 -9.248 1.00 98.81 77 TYR A N 1
ATOM 595 C CA . TYR A 1 77 ? -4.533 -7.532 -8.984 1.00 98.81 77 TYR A CA 1
ATOM 596 C C . TYR A 1 77 ? -3.963 -7.676 -7.570 1.00 98.81 77 TYR A C 1
ATOM 598 O O . TYR A 1 77 ? -4.340 -8.597 -6.841 1.00 98.81 77 TYR A O 1
ATOM 606 N N . ALA A 1 78 ? -3.078 -6.767 -7.157 1.00 98.81 78 ALA A N 1
ATOM 607 C CA . ALA A 1 78 ? -2.463 -6.806 -5.840 1.00 98.81 78 ALA A CA 1
ATOM 608 C C . ALA A 1 78 ? -3.501 -6.716 -4.716 1.00 98.81 78 ALA A C 1
ATOM 610 O O . ALA A 1 78 ? -3.483 -7.553 -3.817 1.00 98.81 78 ALA A O 1
ATOM 611 N N . VAL A 1 79 ? -4.423 -5.750 -4.763 1.00 98.62 79 VAL A N 1
ATOM 612 C CA . VAL A 1 79 ? -5.422 -5.578 -3.693 1.00 98.62 79 VAL A CA 1
ATOM 613 C C . VAL A 1 79 ? -6.519 -6.643 -3.703 1.00 98.62 79 VAL A C 1
ATOM 615 O O . VAL A 1 79 ? -7.115 -6.901 -2.657 1.00 98.62 79 VAL A O 1
ATOM 618 N N . ASP A 1 80 ? -6.783 -7.291 -4.837 1.00 98.62 80 ASP A N 1
ATOM 619 C CA . ASP A 1 80 ? -7.738 -8.404 -4.914 1.00 98.62 80 ASP A CA 1
ATOM 620 C C . ASP A 1 80 ? -7.150 -9.731 -4.437 1.00 98.62 80 ASP A C 1
ATOM 622 O O . ASP A 1 80 ? -7.874 -10.575 -3.909 1.00 98.62 80 ASP A O 1
ATOM 626 N N . ASN A 1 81 ? -5.833 -9.900 -4.562 1.00 98.69 81 ASN A N 1
ATOM 627 C CA . ASN A 1 81 ? -5.127 -11.089 -4.087 1.00 98.69 81 ASN A CA 1
ATOM 628 C C . ASN A 1 81 ? -4.505 -10.907 -2.694 1.00 98.69 81 ASN A C 1
ATOM 630 O O . ASN A 1 81 ? -4.009 -11.875 -2.108 1.00 98.69 81 ASN A O 1
ATOM 634 N N . LEU A 1 82 ? -4.538 -9.692 -2.139 1.00 98.62 82 LEU A N 1
ATOM 635 C CA . LEU A 1 82 ? -4.011 -9.411 -0.812 1.00 98.62 82 LEU A CA 1
ATOM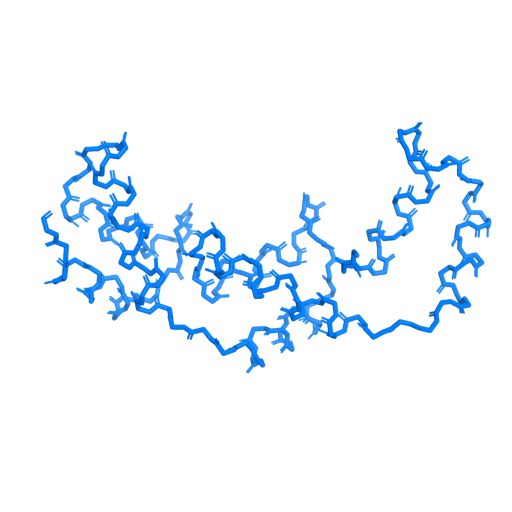 636 C C . LEU A 1 82 ? -4.890 -10.046 0.269 1.00 98.62 82 LEU A C 1
ATOM 638 O O . LEU A 1 82 ? -6.055 -9.698 0.454 1.00 98.62 82 LEU A O 1
ATOM 642 N N . LYS A 1 83 ? -4.290 -10.935 1.060 1.00 98.12 83 LYS A N 1
ATOM 643 C CA . LYS A 1 83 ? -4.910 -11.500 2.262 1.00 98.12 83 LYS A CA 1
ATOM 644 C C . LYS A 1 83 ? -4.543 -10.647 3.474 1.00 98.12 83 LYS A C 1
ATOM 646 O O . LYS A 1 83 ? -3.582 -10.951 4.178 1.00 98.12 83 LYS A O 1
ATOM 651 N N . ALA A 1 84 ? -5.295 -9.574 3.691 1.00 97.56 84 ALA A N 1
ATOM 652 C CA . ALA A 1 84 ? -5.119 -8.664 4.819 1.00 97.56 84 ALA A CA 1
ATOM 653 C C . ALA A 1 84 ? -6.363 -8.624 5.715 1.00 97.56 84 ALA A C 1
ATOM 655 O O . ALA A 1 84 ? -7.492 -8.730 5.242 1.00 97.56 84 ALA A O 1
ATOM 656 N N . ASP A 1 85 ? -6.139 -8.434 7.014 1.00 98.44 85 ASP A N 1
ATOM 657 C CA . ASP A 1 85 ? -7.193 -8.095 7.968 1.00 98.44 85 ASP A CA 1
ATOM 658 C C . ASP A 1 85 ? -7.265 -6.569 8.098 1.00 98.44 85 ASP A C 1
ATOM 660 O O . ASP A 1 85 ? -6.528 -5.943 8.866 1.00 98.44 85 ASP A O 1
ATOM 664 N N . TYR A 1 86 ? -8.136 -5.952 7.302 1.00 98.69 86 TYR A N 1
ATOM 665 C CA . TYR A 1 86 ? -8.269 -4.498 7.272 1.00 98.69 86 TYR A CA 1
ATOM 666 C C . TYR A 1 86 ? -8.920 -3.921 8.535 1.00 98.69 86 TYR A C 1
ATOM 668 O O . TYR A 1 86 ? -8.637 -2.777 8.889 1.00 98.69 86 TYR A O 1
ATOM 676 N N . LYS A 1 87 ? -9.700 -4.717 9.277 1.00 98.81 87 LYS A N 1
ATOM 677 C CA . LYS A 1 87 ? -10.214 -4.333 10.601 1.00 98.81 87 LYS A CA 1
ATOM 678 C C . LYS A 1 87 ? -9.071 -4.218 11.608 1.00 98.81 87 LYS A C 1
ATOM 680 O O . LYS A 1 87 ? -9.000 -3.243 12.357 1.00 98.81 87 LYS A O 1
ATOM 685 N N . ALA A 1 88 ? -8.133 -5.165 11.584 1.00 98.69 88 ALA A N 1
ATOM 686 C CA . ALA A 1 88 ? -6.916 -5.081 12.389 1.00 98.69 88 ALA A CA 1
ATOM 687 C C . ALA A 1 88 ? -6.010 -3.910 11.965 1.00 98.69 88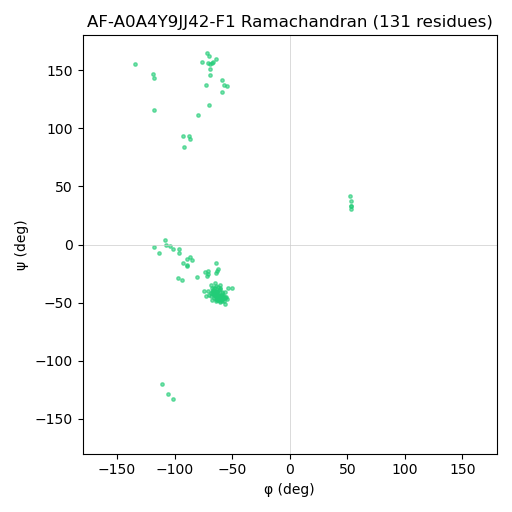 ALA A C 1
ATOM 689 O O . ALA A 1 88 ? -5.425 -3.250 12.826 1.00 98.69 88 ALA A O 1
ATOM 690 N N . ASN A 1 89 ? -5.908 -3.619 10.663 1.00 98.75 89 ASN A N 1
ATOM 691 C CA . ASN A 1 89 ? -5.168 -2.451 10.176 1.00 98.75 89 ASN A CA 1
ATOM 692 C C . ASN A 1 89 ? -5.784 -1.136 10.685 1.00 98.75 89 ASN A C 1
ATOM 694 O O . ASN A 1 89 ? -5.061 -0.293 11.219 1.00 98.75 89 ASN A O 1
ATOM 698 N N . ALA A 1 90 ? -7.109 -0.987 10.583 1.00 98.81 90 ALA A N 1
ATOM 699 C CA . ALA A 1 90 ? -7.827 0.188 11.069 1.00 98.81 90 ALA A CA 1
ATOM 700 C C . ALA A 1 90 ? -7.623 0.394 12.577 1.00 98.81 90 ALA A C 1
ATOM 702 O O . ALA A 1 90 ? -7.326 1.509 13.006 1.00 98.81 90 ALA A O 1
ATOM 703 N N . LEU A 1 91 ? -7.691 -0.680 13.376 1.00 98.81 91 LEU A N 1
ATOM 704 C CA . LEU A 1 91 ? -7.423 -0.620 14.817 1.00 98.81 91 LEU A CA 1
ATOM 705 C C . LEU A 1 91 ? -6.002 -0.125 15.115 1.00 98.81 91 LEU A C 1
ATOM 707 O O . LEU A 1 91 ? -5.832 0.790 15.914 1.00 98.81 91 LEU A O 1
ATOM 711 N N . LYS A 1 92 ? -4.979 -0.650 14.431 1.00 98.62 92 LYS A N 1
ATOM 712 C CA . LYS A 1 92 ? -3.593 -0.180 14.615 1.00 98.62 92 LYS A CA 1
ATOM 713 C C . LYS A 1 92 ? -3.416 1.294 14.250 1.00 98.62 92 LYS A C 1
ATOM 715 O O . LYS A 1 92 ? -2.685 2.013 14.932 1.00 98.62 92 LYS A O 1
ATOM 720 N N . LYS A 1 93 ? -4.072 1.762 13.183 1.00 98.25 93 LYS A N 1
ATOM 721 C CA . LYS A 1 93 ? -4.075 3.186 12.819 1.00 98.25 93 LYS A CA 1
ATOM 722 C C . LYS A 1 93 ? -4.764 4.034 13.881 1.00 98.25 93 LYS A C 1
ATOM 724 O O . LYS A 1 93 ? -4.212 5.061 14.271 1.00 98.25 93 LYS A O 1
ATOM 729 N N . ALA A 1 94 ? -5.902 3.577 14.397 1.00 98.56 94 ALA A N 1
ATOM 730 C CA . ALA A 1 94 ? -6.614 4.235 15.484 1.00 98.56 94 ALA A CA 1
ATOM 731 C C . ALA A 1 94 ? -5.747 4.359 16.747 1.00 98.56 94 ALA A C 1
ATOM 733 O O . ALA A 1 94 ? -5.593 5.458 17.275 1.00 98.56 94 ALA A O 1
ATOM 734 N N . GLU A 1 95 ? -5.102 3.269 17.177 1.00 98.50 95 GLU A N 1
ATOM 735 C CA . GLU A 1 95 ? -4.166 3.263 18.311 1.00 98.50 95 GLU A CA 1
ATOM 736 C C . GLU A 1 95 ? -2.997 4.234 18.086 1.00 98.50 95 GLU A C 1
ATOM 738 O O . GLU A 1 95 ? -2.596 4.962 18.996 1.00 98.50 95 GLU A O 1
ATOM 743 N N . SER A 1 96 ? -2.456 4.280 16.863 1.00 98.12 96 SER A N 1
ATOM 744 C CA . SER A 1 96 ? -1.389 5.217 16.503 1.00 98.12 96 SER A CA 1
ATOM 745 C C . SER A 1 96 ? -1.849 6.669 16.619 1.00 98.12 96 SER A C 1
ATOM 747 O O . SER A 1 96 ? -1.146 7.476 17.227 1.00 98.12 96 SER A O 1
ATOM 749 N N . TYR A 1 97 ? -3.018 7.010 16.075 1.00 98.12 97 TYR A N 1
ATOM 750 C CA . TYR A 1 97 ? -3.570 8.363 16.154 1.00 98.12 97 TYR A CA 1
ATOM 751 C C . TYR A 1 97 ? -3.876 8.780 17.591 1.00 98.12 97 TYR A C 1
ATOM 753 O O . TYR A 1 97 ? -3.503 9.876 18.011 1.00 98.12 97 TYR A O 1
ATOM 761 N N . GLN A 1 98 ? -4.473 7.887 18.375 1.00 98.31 98 GLN A N 1
ATOM 762 C CA . GLN A 1 98 ? -4.739 8.136 19.786 1.00 98.31 98 GLN A CA 1
ATOM 763 C C . GLN A 1 98 ? -3.435 8.370 20.563 1.00 98.31 98 GLN A C 1
ATOM 765 O O . GLN A 1 98 ? -3.321 9.339 21.308 1.00 98.31 98 GLN A O 1
ATOM 770 N N . LYS A 1 99 ? -2.416 7.527 20.365 1.00 97.94 99 LYS A N 1
ATOM 771 C CA . LYS A 1 99 ? -1.160 7.598 21.126 1.00 97.94 99 LYS A CA 1
ATOM 772 C C . LYS A 1 99 ? -0.254 8.756 20.710 1.00 97.94 99 LYS A C 1
ATOM 774 O O . LYS A 1 99 ? 0.417 9.335 21.560 1.00 97.94 99 LYS A O 1
ATOM 779 N N . GLN A 1 100 ? -0.154 9.034 19.413 1.00 97.75 100 GLN A N 1
ATOM 780 C CA . GLN A 1 100 ? 0.814 9.998 18.878 1.00 97.75 100 GLN A CA 1
ATOM 781 C C . GLN A 1 100 ? 0.225 11.398 18.727 1.00 97.75 100 GLN A C 1
ATOM 783 O O . GLN A 1 100 ? 0.959 12.377 18.833 1.00 97.75 100 GLN A O 1
ATOM 788 N N . MET A 1 101 ? -1.082 11.494 18.475 1.00 97.25 101 MET A N 1
ATOM 789 C CA . MET A 1 101 ? -1.763 12.760 18.196 1.00 97.25 101 MET A CA 1
ATOM 790 C C . MET A 1 101 ? -2.838 13.099 19.233 1.00 97.25 101 MET A C 1
ATOM 792 O O . MET A 1 101 ? -3.444 14.162 19.134 1.00 97.25 101 MET A O 1
ATOM 796 N N . SER A 1 102 ? -3.075 12.232 20.228 1.00 97.62 102 SER A N 1
ATOM 797 C CA . SER A 1 102 ? -4.078 12.436 21.285 1.00 97.62 102 SER A CA 1
ATOM 798 C C . SER A 1 102 ? -5.477 12.744 20.739 1.00 97.62 102 SER A C 1
ATOM 800 O O . SER A 1 102 ? -6.243 13.489 21.349 1.00 97.62 102 SER A O 1
ATOM 802 N N . MET A 1 103 ? -5.801 12.203 19.561 1.00 98.12 103 MET A N 1
ATOM 803 C CA . MET A 1 103 ? -7.091 12.421 18.911 1.00 98.12 103 MET A CA 1
ATOM 804 C C . MET A 1 103 ? -8.215 11.722 19.685 1.00 98.12 103 MET A C 1
ATOM 806 O O . MET A 1 103 ? -8.014 10.643 20.247 1.00 98.12 103 MET A O 1
ATOM 810 N N . SER A 1 104 ? -9.410 12.322 19.696 1.00 98.19 104 SER A N 1
ATOM 811 C CA . SER A 1 104 ? -10.598 11.682 20.269 1.00 98.19 104 SER A CA 1
ATOM 812 C C . SER A 1 104 ? -11.076 10.516 19.391 1.00 98.19 104 SER A C 1
ATOM 814 O O . SER A 1 104 ? -10.811 10.517 18.185 1.00 98.19 104 SER A O 1
ATOM 816 N N . PRO A 1 105 ? -11.814 9.538 19.946 1.00 98.19 105 PRO A N 1
ATOM 817 C CA . PRO A 1 105 ? -12.370 8.431 19.167 1.00 98.19 105 PRO A CA 1
ATOM 818 C C . PRO A 1 105 ? -13.198 8.879 17.952 1.00 98.19 105 PRO A C 1
ATOM 820 O O . PRO A 1 105 ? -13.116 8.269 16.888 1.00 98.19 105 PRO A O 1
ATOM 823 N N . GLU A 1 106 ? -13.959 9.964 18.074 1.00 98.06 106 GLU A N 1
ATOM 824 C CA . GLU A 1 106 ? -14.756 10.528 16.981 1.00 98.06 106 GLU A CA 1
ATOM 825 C C . GLU A 1 106 ? -13.863 11.106 15.877 1.00 98.06 106 GLU A C 1
ATOM 827 O O . GLU A 1 106 ? -14.036 10.755 14.712 1.00 98.06 106 GLU A O 1
ATOM 832 N N . ALA A 1 107 ? -12.851 11.904 16.238 1.00 98.38 107 ALA A N 1
ATOM 833 C CA . ALA A 1 107 ? -11.907 12.465 15.272 1.00 98.38 107 ALA A CA 1
ATOM 834 C C . ALA A 1 107 ? -11.088 11.368 14.572 1.00 98.38 107 ALA A C 1
ATOM 836 O O . ALA A 1 107 ? -10.798 11.462 13.381 1.00 98.38 107 ALA A O 1
ATOM 837 N N . ILE A 1 108 ? -10.733 10.300 15.294 1.00 98.69 108 ILE A N 1
ATOM 838 C CA . ILE A 1 108 ? -10.074 9.128 14.708 1.00 98.69 108 ILE A CA 1
ATOM 839 C C . ILE A 1 108 ? -11.007 8.447 13.709 1.00 98.69 108 ILE A C 1
ATOM 841 O O . ILE A 1 108 ? -10.566 8.118 12.612 1.00 98.69 108 ILE A O 1
ATOM 845 N N . ARG A 1 109 ? -12.288 8.254 14.045 1.00 98.62 109 ARG A N 1
ATOM 846 C CA . ARG A 1 109 ? -13.262 7.650 13.125 1.00 98.62 109 ARG A CA 1
ATOM 847 C C . ARG A 1 109 ? -13.356 8.435 11.822 1.00 98.62 109 ARG A C 1
ATOM 849 O O . ARG A 1 109 ? -13.258 7.834 10.757 1.00 98.62 109 ARG A O 1
ATOM 856 N N . GLU A 1 110 ? -13.505 9.755 11.918 1.00 98.44 110 GLU A N 1
ATOM 857 C CA . GLU A 1 110 ? -13.556 10.657 10.762 1.00 98.44 110 GLU A CA 1
ATOM 858 C C . GLU A 1 110 ? -12.276 10.562 9.925 1.00 98.44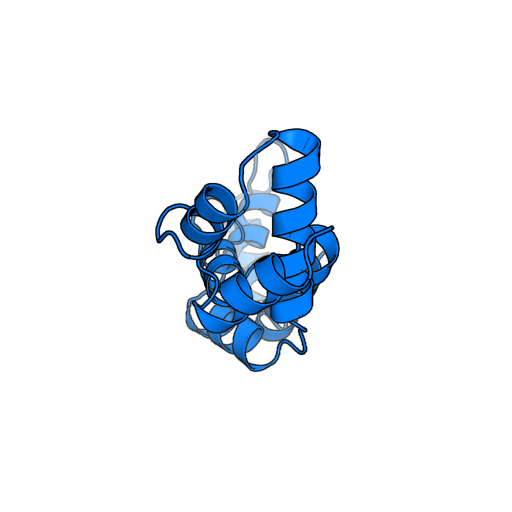 110 GLU A C 1
ATOM 860 O O . GLU A 1 110 ? -12.337 10.429 8.703 1.00 98.44 110 GLU A O 1
ATOM 865 N N . GLN A 1 111 ? -11.111 10.540 10.576 1.00 98.50 111 GLN A N 1
ATOM 866 C CA . GLN A 1 111 ? -9.823 10.418 9.896 1.00 98.50 111 GLN A CA 1
ATOM 867 C C . GLN A 1 111 ? -9.648 9.068 9.188 1.00 98.50 111 GLN A C 1
ATOM 869 O O . GLN A 1 111 ? -9.077 9.012 8.095 1.00 98.50 111 GLN A O 1
ATOM 874 N N . LEU A 1 112 ? -10.135 7.980 9.791 1.00 98.69 112 LEU A N 1
ATOM 875 C CA . LEU A 1 112 ? -10.050 6.645 9.205 1.00 98.69 112 LEU A CA 1
ATOM 876 C C . LEU A 1 112 ? -10.861 6.543 7.909 1.00 98.69 112 LEU A C 1
ATOM 878 O O . LEU A 1 112 ? -10.382 5.931 6.960 1.00 98.69 112 LEU A O 1
ATOM 882 N N . VAL A 1 113 ? -12.052 7.148 7.850 1.00 98.69 113 VAL A N 1
ATOM 883 C CA . VAL A 1 113 ? -12.938 7.065 6.670 1.00 98.69 113 VAL A CA 1
ATOM 884 C C . VAL A 1 113 ? -12.699 8.164 5.635 1.00 98.69 113 VAL A C 1
ATOM 886 O O . VAL A 1 113 ? -13.129 8.029 4.494 1.00 98.69 113 VAL A O 1
ATOM 889 N N . SER A 1 114 ? -12.029 9.252 6.020 1.00 98.00 114 SER A N 1
ATOM 890 C CA . SER A 1 114 ? -11.830 10.425 5.166 1.00 98.00 114 SER A CA 1
ATOM 891 C C . SER A 1 114 ? -11.189 10.077 3.820 1.00 98.00 114 SER A C 1
ATOM 893 O O . SER A 1 114 ? -10.180 9.370 3.758 1.00 98.00 114 SER A O 1
ATOM 895 N N . GLU A 1 115 ? -11.723 10.665 2.744 1.00 94.56 115 GLU A N 1
ATOM 896 C CA . GLU A 1 115 ? -11.169 10.584 1.384 1.00 94.56 115 GLU A CA 1
ATOM 897 C C . GLU A 1 115 ? -9.769 11.202 1.269 1.00 94.56 115 GLU A C 1
ATOM 899 O O . GLU A 1 115 ? -9.015 10.878 0.356 1.00 94.56 115 GLU A O 1
ATOM 904 N N . TYR A 1 116 ? -9.399 12.082 2.198 1.00 92.31 116 TYR A N 1
ATOM 905 C CA . TYR A 1 116 ? -8.054 12.656 2.289 1.00 92.31 116 TYR A CA 1
ATOM 906 C C . TYR A 1 116 ? -7.230 12.034 3.427 1.00 92.31 116 TYR A C 1
ATOM 908 O O . TYR A 1 116 ? -6.086 12.428 3.643 1.00 92.31 116 TYR A O 1
ATOM 916 N N . GLY A 1 117 ? -7.826 11.099 4.173 1.00 93.44 117 GLY A N 1
ATOM 917 C CA . GLY A 1 117 ? -7.214 10.380 5.283 1.00 93.44 117 GLY A CA 1
ATOM 918 C C . GLY A 1 117 ? -6.870 8.945 4.901 1.00 93.44 117 GLY A C 1
ATOM 919 O O . GLY A 1 117 ? -6.194 8.695 3.905 1.00 93.44 117 GLY A O 1
ATOM 920 N N . GLU A 1 118 ? -7.313 7.990 5.720 1.00 97.75 118 GLU A N 1
ATOM 921 C CA . GLU A 1 118 ? -6.915 6.584 5.567 1.00 97.75 118 GLU A CA 1
ATOM 922 C C . GLU A 1 118 ? -7.823 5.771 4.636 1.00 97.75 118 GLU A C 1
ATOM 924 O O . GLU A 1 118 ? -7.438 4.667 4.253 1.00 97.75 118 GLU A O 1
ATOM 929 N N . LYS A 1 119 ? -8.999 6.286 4.246 1.00 98.56 119 LYS A N 1
ATOM 930 C CA . LYS A 1 119 ? -9.949 5.631 3.321 1.00 98.56 119 LYS A CA 1
ATOM 931 C C . LYS A 1 119 ? -10.358 4.200 3.711 1.00 98.56 119 LYS A C 1
ATOM 933 O O . LYS A 1 119 ? -10.568 3.347 2.846 1.00 98.56 119 LYS A O 1
ATOM 938 N N . PHE A 1 120 ? -10.436 3.903 5.004 1.00 98.81 120 PHE A N 1
ATOM 939 C CA . PHE A 1 120 ? -11.097 2.689 5.478 1.00 98.81 120 PHE A CA 1
ATOM 940 C C . PHE A 1 120 ? -12.598 2.761 5.212 1.00 98.81 120 PHE A C 1
ATOM 942 O O . PHE A 1 120 ? -13.191 3.837 5.120 1.00 98.81 120 PHE A O 1
ATOM 949 N N . THR A 1 121 ? -13.235 1.599 5.130 1.00 98.69 121 THR A N 1
ATOM 950 C CA . THR A 1 121 ? -14.696 1.533 5.143 1.00 98.69 121 THR A CA 1
ATOM 951 C C . THR A 1 121 ? -15.237 1.976 6.503 1.00 98.69 121 THR A C 1
ATOM 953 O O . THR A 1 121 ? -14.557 1.876 7.530 1.00 98.69 121 THR A O 1
ATOM 956 N N . GLN A 1 122 ? -16.499 2.411 6.532 1.00 98.50 122 GLN A N 1
ATOM 957 C CA . GLN A 1 122 ? -17.164 2.759 7.788 1.00 98.50 122 GLN A CA 1
ATOM 958 C C . GLN A 1 122 ? -17.149 1.586 8.779 1.00 98.50 122 GLN A C 1
ATOM 960 O O . GLN A 1 122 ? -16.868 1.785 9.952 1.00 98.50 122 GLN A O 1
ATOM 965 N N . GLU A 1 123 ? -17.367 0.353 8.309 1.00 98.75 123 GLU A N 1
ATOM 966 C CA . GLU A 1 123 ? -17.366 -0.839 9.167 1.00 98.75 123 GLU A CA 1
ATOM 967 C C . GLU A 1 123 ? -15.998 -1.092 9.827 1.00 98.75 123 GLU A C 1
ATOM 969 O O . GLU A 1 123 ? -15.924 -1.453 11.003 1.00 98.75 123 GLU A O 1
ATOM 974 N N . GLU A 1 124 ? -14.901 -0.896 9.094 1.00 98.81 124 GLU A N 1
ATOM 975 C CA . GLU A 1 124 ? -13.542 -1.051 9.624 1.00 98.81 124 GLU A CA 1
ATOM 976 C C . GLU A 1 124 ? -13.203 0.038 10.644 1.00 98.81 124 GLU A C 1
ATOM 978 O O . GLU A 1 124 ? -12.629 -0.262 11.693 1.00 98.81 124 GLU A O 1
ATOM 983 N N . ALA A 1 125 ? -13.593 1.287 10.373 1.00 98.75 125 ALA A N 1
ATOM 984 C CA . ALA A 1 125 ? -13.413 2.391 11.309 1.00 98.75 125 ALA A CA 1
ATOM 985 C C . ALA A 1 125 ? -14.251 2.195 12.582 1.00 98.75 125 ALA A C 1
ATOM 987 O O . ALA A 1 125 ? -13.753 2.373 13.693 1.00 98.75 125 ALA A O 1
ATOM 988 N N . ASP A 1 126 ? -15.503 1.764 12.440 1.00 98.75 126 ASP A N 1
ATOM 989 C CA . ASP A 1 126 ? -16.397 1.484 13.562 1.00 98.75 126 ASP A CA 1
ATOM 990 C C . ASP A 1 126 ? -15.848 0.357 14.439 1.00 98.75 126 ASP A C 1
ATOM 992 O O . ASP A 1 126 ? -15.828 0.483 15.667 1.00 98.75 126 ASP A O 1
ATOM 996 N N . TYR A 1 127 ? -15.344 -0.712 13.813 1.00 98.81 127 TYR A N 1
ATOM 997 C CA . TYR A 1 127 ? -14.643 -1.786 14.508 1.00 98.81 127 TYR A CA 1
ATOM 998 C C . TYR A 1 127 ? -13.415 -1.261 15.259 1.00 98.81 127 TYR A C 1
ATOM 1000 O O . TYR A 1 127 ? -13.228 -1.601 16.428 1.00 98.81 127 TYR A O 1
ATOM 1008 N N . ALA A 1 128 ? -12.591 -0.429 14.618 1.00 98.75 128 ALA A N 1
ATOM 1009 C CA . ALA A 1 128 ? -11.398 0.137 15.235 1.00 98.75 128 ALA A CA 1
ATOM 1010 C C . ALA A 1 128 ? -11.739 0.939 16.497 1.00 98.75 128 ALA A C 1
ATOM 1012 O O . ALA A 1 128 ? -11.137 0.710 17.541 1.00 98.75 128 ALA A O 1
ATOM 1013 N N . ILE A 1 129 ? -12.748 1.814 16.436 1.00 98.69 129 ILE A N 1
ATOM 1014 C CA . ILE A 1 129 ? -13.168 2.612 17.595 1.00 98.69 129 ILE A CA 1
ATOM 1015 C C . ILE A 1 129 ? -13.778 1.748 18.700 1.00 98.69 129 ILE A C 1
ATOM 1017 O O . ILE A 1 129 ? -13.480 1.964 19.871 1.00 98.69 129 ILE A O 1
ATOM 1021 N N . ALA A 1 130 ? -14.593 0.750 18.351 1.00 98.56 130 ALA A N 1
ATOM 1022 C CA . ALA A 1 130 ? -15.195 -0.150 19.335 1.00 98.56 130 ALA A CA 1
ATOM 1023 C C . ALA A 1 130 ? -14.159 -0.986 20.111 1.00 98.56 130 ALA A C 1
ATOM 1025 O O . ALA A 1 130 ? -14.455 -1.462 21.205 1.00 98.56 130 ALA A O 1
ATOM 1026 N N . ASN A 1 131 ? -12.961 -1.169 19.548 1.00 98.50 131 ASN A N 1
ATOM 1027 C CA . ASN A 1 131 ? -11.871 -1.939 20.148 1.00 98.50 131 ASN A CA 1
ATOM 1028 C C . ASN A 1 131 ? -10.707 -1.062 20.647 1.00 98.50 131 ASN A C 1
ATOM 1030 O O . ASN A 1 131 ? -9.703 -1.601 21.119 1.00 98.50 131 ASN A O 1
ATOM 1034 N N . LEU A 1 132 ? -10.835 0.265 20.556 1.00 95.94 132 LEU A N 1
ATOM 1035 C CA . LEU A 1 132 ? -9.836 1.220 21.026 1.00 95.94 132 LEU A CA 1
ATOM 1036 C C . LEU A 1 132 ? -9.839 1.268 22.564 1.00 95.94 132 LEU A C 1
ATOM 1038 O O . LEU A 1 132 ? -10.906 1.247 23.180 1.00 95.94 132 LEU A O 1
ATOM 1042 N N . LYS A 1 133 ? -8.654 1.299 23.182 1.00 86.75 133 LYS A N 1
ATOM 1043 C CA . LYS A 1 133 ? -8.486 1.269 24.647 1.00 86.75 133 LYS A CA 1
ATOM 1044 C C . LYS A 1 133 ? -8.170 2.631 25.247 1.00 86.75 133 LYS A C 1
ATOM 1046 O O . LYS A 1 133 ? -7.687 3.513 24.508 1.00 86.75 133 LYS A O 1
#

Mean predicted aligned error: 3.13 Å